Protein AF-A0A538DJV8-F1 (afdb_monomer)

Foldseek 3Di:
DADADPVQQKDWDADPVRDIAIEGQQQAPPSQDDDPDDGPFDWDFDWDDDDPNIHTHNIHTDPDPDPPPPPPPPPPDD

Sequence (78 aa):
MIWFNNAKDLGFIATAAGERLSVQGSDFDGGGRPQGRCGGRVVAFRVIGEGPDARAVDVVFVDEPPPRRARSHRSTAR

Radius of gyration: 17.48 Å; Cα contacts (8 Å, |Δi|>4): 118; chains: 1; bounding box: 47×51×28 Å

Mean predicted aligned error: 9.11 Å

Solvent-accessible surface area (backbone atoms only — not com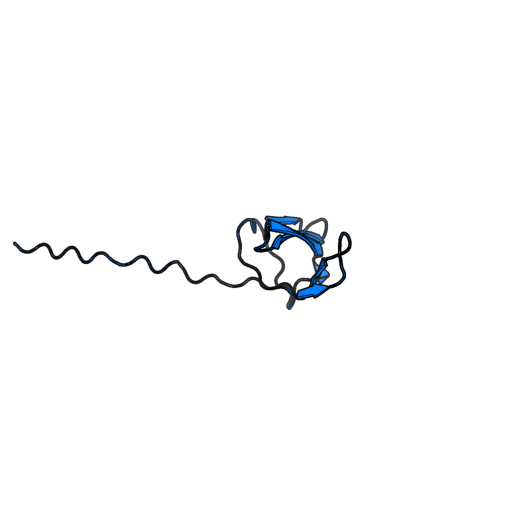parable to full-atom values): 4822 Å² total; per-residue (Å²): 49,55,44,66,40,77,94,74,37,40,32,35,33,58,47,97,89,71,46,77,29,45,32,44,57,86,25,24,46,96,72,55,64,76,79,72,89,43,57,76,40,54,58,49,64,43,79,44,76,65,77,94,69,29,30,42,30,66,27,37,75,49,85,74,73,76,78,81,73,76,78,79,78,75,80,77,85,128

Structure (mmCIF, N/CA/C/O backbone):
data_AF-A0A538DJV8-F1
#
_entry.id   AF-A0A538DJV8-F1
#
loop_
_atom_site.group_PDB
_atom_site.id
_atom_site.type_symbol
_atom_site.label_atom_id
_atom_site.label_alt_id
_atom_site.label_comp_id
_atom_site.label_asym_id
_atom_site.label_entity_id
_atom_site.label_seq_id
_atom_site.pdbx_PDB_ins_code
_atom_site.Cartn_x
_atom_site.Cartn_y
_atom_site.Cartn_z
_atom_site.occupancy
_atom_site.B_iso_or_equiv
_atom_site.auth_seq_id
_atom_site.auth_comp_id
_atom_site.auth_asym_id
_atom_site.auth_atom_id
_atom_site.pdbx_PDB_model_num
ATOM 1 N N . MET A 1 1 ? -4.368 -3.372 0.829 1.00 89.19 1 MET A N 1
ATOM 2 C CA . MET A 1 1 ? -3.762 -2.400 -0.111 1.00 89.19 1 MET A CA 1
ATOM 3 C C . MET A 1 1 ? -4.848 -1.555 -0.770 1.00 89.19 1 MET A C 1
ATOM 5 O O . MET A 1 1 ? -5.846 -2.122 -1.203 1.00 89.19 1 MET A O 1
ATOM 9 N N . ILE A 1 2 ? -4.686 -0.227 -0.842 1.00 92.94 2 ILE A N 1
ATOM 10 C CA . ILE A 1 2 ? -5.665 0.668 -1.496 1.00 92.94 2 ILE A CA 1
ATOM 11 C C . ILE A 1 2 ? -5.263 0.904 -2.951 1.00 92.94 2 ILE A C 1
ATOM 13 O O . ILE A 1 2 ? -6.045 0.647 -3.863 1.00 92.94 2 ILE A O 1
ATOM 17 N N . TRP A 1 3 ? -4.038 1.382 -3.166 1.00 93.25 3 TRP A N 1
ATOM 18 C CA . TRP A 1 3 ? -3.476 1.634 -4.489 1.00 93.25 3 TRP A CA 1
ATOM 19 C C . TRP A 1 3 ? -1.957 1.797 -4.406 1.00 93.25 3 TRP A C 1
ATOM 21 O O . TRP A 1 3 ? -1.413 2.128 -3.352 1.00 93.25 3 TRP A O 1
ATOM 31 N N . PHE A 1 4 ? -1.287 1.608 -5.540 1.00 92.56 4 PHE A N 1
ATOM 32 C CA . PHE A 1 4 ? 0.135 1.880 -5.705 1.00 92.56 4 PHE A CA 1
ATOM 33 C C . PHE A 1 4 ? 0.398 2.427 -7.104 1.00 92.56 4 PHE A C 1
ATOM 35 O O . PHE A 1 4 ? -0.120 1.903 -8.092 1.00 92.56 4 PHE A O 1
ATOM 42 N N . ASN A 1 5 ? 1.185 3.494 -7.183 1.00 92.38 5 ASN A N 1
ATOM 43 C CA . ASN A 1 5 ? 1.630 4.089 -8.429 1.00 92.38 5 ASN A CA 1
ATOM 44 C C . ASN A 1 5 ? 3.097 3.723 -8.660 1.00 92.38 5 ASN A C 1
ATOM 46 O O . ASN A 1 5 ? 3.989 4.314 -8.059 1.00 92.38 5 ASN A O 1
ATOM 50 N N . ASN A 1 6 ? 3.328 2.795 -9.588 1.00 89.00 6 ASN A N 1
ATOM 51 C CA . ASN A 1 6 ? 4.667 2.329 -9.948 1.00 89.00 6 ASN A CA 1
ATOM 52 C C . ASN A 1 6 ? 5.569 3.436 -10.519 1.00 89.00 6 ASN A C 1
ATOM 54 O O . ASN A 1 6 ? 6.768 3.415 -10.283 1.00 89.00 6 ASN A O 1
ATOM 58 N N . ALA A 1 7 ? 5.014 4.420 -11.235 1.00 90.69 7 ALA A N 1
ATOM 59 C CA . ALA A 1 7 ? 5.807 5.510 -11.806 1.00 90.69 7 ALA A CA 1
ATOM 60 C C . ALA A 1 7 ? 6.282 6.515 -10.744 1.00 90.69 7 ALA A C 1
ATOM 62 O O . ALA A 1 7 ? 7.311 7.157 -10.922 1.00 90.69 7 ALA A O 1
ATOM 63 N N . LYS A 1 8 ? 5.525 6.664 -9.650 1.00 91.81 8 LYS A N 1
ATOM 64 C CA . LYS A 1 8 ? 5.862 7.554 -8.524 1.00 91.81 8 LYS A CA 1
ATOM 65 C C . LYS A 1 8 ? 6.490 6.824 -7.337 1.00 91.81 8 LYS A C 1
ATOM 67 O O . LYS A 1 8 ? 6.824 7.470 -6.352 1.00 91.81 8 LYS A O 1
ATOM 72 N N . ASP A 1 9 ? 6.583 5.501 -7.418 1.00 91.56 9 ASP A N 1
ATOM 73 C CA . ASP A 1 9 ? 7.027 4.606 -6.352 1.00 91.56 9 ASP A CA 1
ATOM 74 C C . ASP A 1 9 ? 6.336 4.856 -5.000 1.00 91.56 9 ASP A C 1
ATOM 76 O O . ASP A 1 9 ? 6.950 4.765 -3.941 1.00 91.56 9 ASP A O 1
ATOM 80 N N . LEU A 1 10 ? 5.042 5.192 -5.050 1.00 92.31 10 LEU A N 1
ATOM 81 C CA . LEU A 1 10 ? 4.246 5.621 -3.901 1.00 92.31 10 LEU A CA 1
ATOM 82 C C . LEU A 1 10 ? 2.870 4.958 -3.918 1.00 92.31 10 LEU A C 1
ATOM 84 O O . LEU A 1 10 ? 2.221 4.869 -4.963 1.00 92.31 10 LEU A O 1
ATOM 88 N N . GLY A 1 11 ? 2.385 4.561 -2.748 1.00 93.31 11 GLY A N 1
ATOM 89 C CA . GLY A 1 11 ? 1.034 4.056 -2.560 1.00 93.31 11 GLY A CA 1
ATOM 90 C C . GLY A 1 11 ? 0.532 4.199 -1.133 1.00 93.31 11 GLY A C 1
ATOM 91 O O . GLY A 1 11 ? 1.175 4.808 -0.277 1.00 93.31 11 GLY A O 1
ATOM 92 N N . PHE A 1 12 ? -0.639 3.613 -0.898 1.00 94.19 12 PHE A N 1
ATOM 93 C CA . PHE A 1 12 ? -1.278 3.593 0.413 1.00 94.19 12 PHE A CA 1
ATOM 94 C C . PHE A 1 12 ? -1.896 2.236 0.727 1.00 94.19 12 PHE A C 1
ATOM 96 O O . PHE A 1 12 ? -2.525 1.584 -0.118 1.00 94.19 12 PHE A O 1
ATOM 103 N N . ILE A 1 13 ? -1.784 1.855 1.994 1.00 93.44 13 ILE A N 1
ATOM 104 C CA . ILE A 1 13 ? -2.391 0.660 2.572 1.00 93.44 13 ILE A CA 1
ATOM 105 C C . ILE A 1 13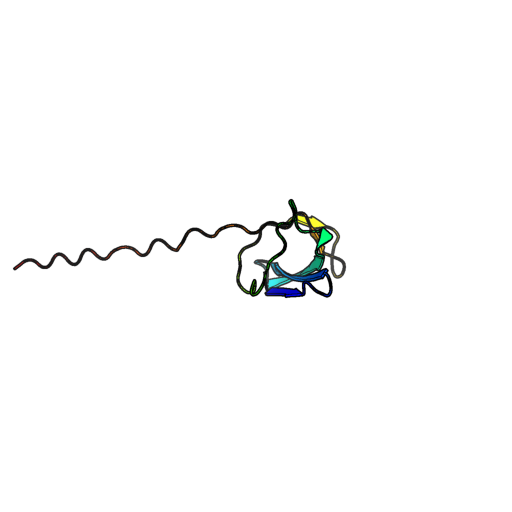 ? -3.437 1.102 3.595 1.00 93.44 13 ILE A C 1
ATOM 107 O O . ILE A 1 13 ? -3.243 2.079 4.312 1.00 93.44 13 ILE A O 1
ATOM 111 N N . ALA A 1 14 ? -4.561 0.388 3.631 1.00 92.12 14 ALA A N 1
ATOM 112 C CA . ALA A 1 14 ? -5.545 0.516 4.695 1.00 92.12 14 ALA A CA 1
ATOM 113 C C . ALA A 1 14 ? -5.223 -0.512 5.782 1.00 92.12 14 ALA A C 1
ATOM 115 O O . ALA A 1 14 ? -5.025 -1.688 5.457 1.00 92.12 14 ALA A O 1
ATOM 116 N N . THR A 1 15 ? -5.181 -0.079 7.038 1.00 89.00 15 THR A N 1
ATOM 117 C CA . THR A 1 15 ? -5.110 -0.978 8.194 1.00 89.00 15 THR A CA 1
ATOM 118 C C . THR A 1 15 ? -6.500 -1.533 8.511 1.00 89.00 15 THR A C 1
ATOM 120 O O . THR A 1 15 ? -7.518 -0.995 8.068 1.00 89.00 15 THR A O 1
ATOM 123 N N . ALA A 1 16 ? -6.564 -2.604 9.305 1.00 85.06 16 ALA A N 1
ATOM 124 C CA . ALA A 1 16 ? -7.838 -3.152 9.777 1.00 85.06 16 ALA A CA 1
ATOM 125 C C . ALA A 1 16 ? -8.632 -2.155 10.647 1.00 85.06 16 ALA A C 1
ATOM 127 O O . ALA A 1 16 ? -9.856 -2.222 10.688 1.00 85.06 16 ALA A O 1
ATOM 128 N N . ALA A 1 17 ? -7.946 -1.206 11.292 1.00 86.06 17 ALA A N 1
ATOM 129 C CA . ALA A 1 17 ? -8.561 -0.115 12.047 1.00 86.06 17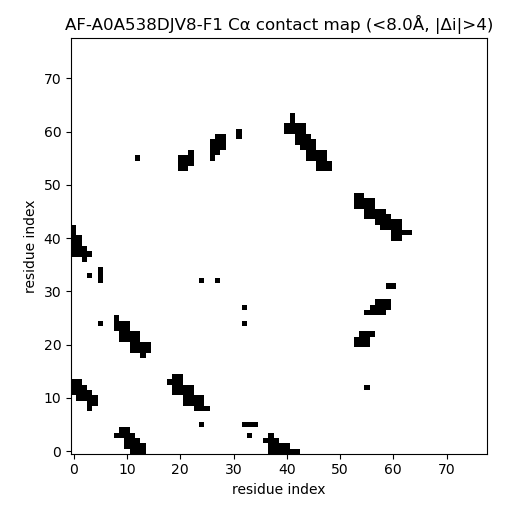 ALA A CA 1
ATOM 130 C C . ALA A 1 17 ? -9.108 1.015 11.147 1.00 86.06 17 ALA A C 1
ATOM 132 O O . ALA A 1 17 ? -9.718 1.957 11.642 1.00 86.06 17 ALA A O 1
ATOM 133 N N . GLY A 1 18 ? -8.906 0.931 9.825 1.00 85.44 18 GLY A N 1
ATOM 134 C CA . GLY A 1 18 ? -9.337 1.945 8.860 1.00 85.44 18 GLY A CA 1
ATOM 135 C C . GLY A 1 18 ? -8.339 3.088 8.656 1.00 85.44 18 GLY A C 1
ATOM 136 O O . GLY A 1 18 ? -8.628 4.029 7.915 1.00 85.44 18 GLY A O 1
ATOM 137 N N . GLU A 1 19 ? -7.157 3.010 9.267 1.00 89.31 19 GLU A N 1
ATOM 138 C CA . GLU A 1 19 ? -6.099 4.005 9.097 1.00 89.31 19 GLU A CA 1
ATOM 139 C C . GLU A 1 19 ? -5.408 3.841 7.745 1.00 89.31 19 GLU A C 1
ATOM 141 O O . GLU A 1 19 ? -5.414 2.766 7.136 1.00 89.31 19 GLU A O 1
ATOM 146 N N . ARG A 1 20 ? -4.791 4.923 7.266 1.00 92.31 20 ARG A N 1
ATOM 147 C CA . ARG A 1 20 ? -4.060 4.934 6.000 1.00 92.31 20 ARG A CA 1
ATOM 148 C C . ARG A 1 20 ? -2.584 5.118 6.267 1.00 92.31 20 ARG A C 1
ATOM 150 O O . ARG A 1 20 ? -2.180 6.151 6.784 1.00 92.31 20 ARG A O 1
ATOM 157 N N . LEU A 1 21 ? -1.798 4.144 5.834 1.00 93.19 21 LEU A N 1
ATOM 158 C CA . LEU A 1 21 ? -0.347 4.199 5.909 1.00 93.19 21 LEU A CA 1
ATOM 159 C C . LEU A 1 21 ? 0.226 4.414 4.517 1.00 93.19 21 LEU A C 1
ATOM 161 O O . LEU A 1 21 ? -0.202 3.769 3.552 1.00 93.19 21 LEU A O 1
ATOM 1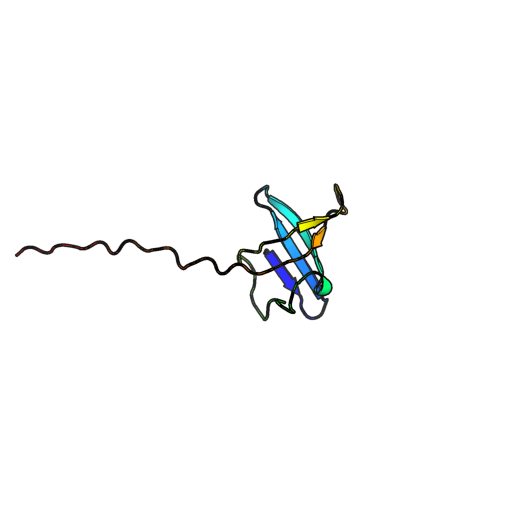65 N N . SER A 1 22 ? 1.185 5.331 4.425 1.00 92.94 22 SER A N 1
ATOM 166 C CA . SER A 1 22 ? 1.973 5.509 3.211 1.00 92.94 22 SER A CA 1
ATOM 167 C C . SER A 1 22 ? 2.927 4.326 3.030 1.00 92.94 22 SER A C 1
A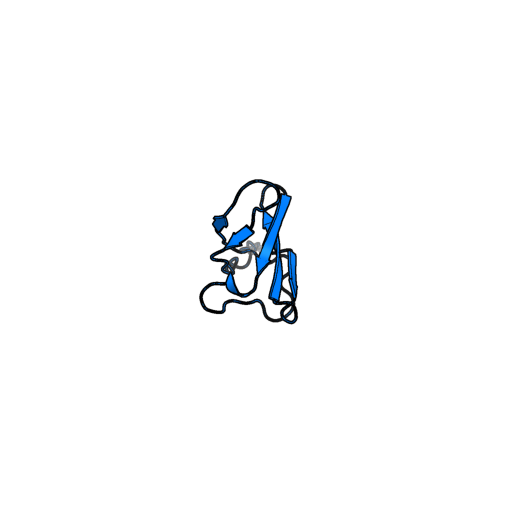TOM 169 O O . SER A 1 22 ? 3.386 3.726 4.004 1.00 92.94 22 SER A O 1
ATOM 171 N N . VAL A 1 23 ? 3.189 3.967 1.775 1.00 92.94 23 VAL A N 1
ATOM 172 C CA . VAL A 1 23 ? 4.166 2.939 1.397 1.00 92.94 23 VAL A CA 1
ATOM 173 C C . VAL A 1 23 ? 4.923 3.409 0.159 1.00 92.94 23 VAL A C 1
ATOM 175 O O . VAL A 1 23 ? 4.312 3.923 -0.782 1.00 92.94 23 VAL A O 1
ATOM 178 N N . GLN A 1 24 ? 6.242 3.246 0.144 1.00 92.56 24 GLN A N 1
ATOM 179 C CA . GLN A 1 24 ? 7.083 3.490 -1.028 1.00 92.56 24 GLN A CA 1
ATOM 180 C C . GLN A 1 24 ? 7.483 2.169 -1.683 1.00 92.56 24 GLN A C 1
ATOM 182 O O . GLN A 1 24 ? 7.413 1.105 -1.076 1.00 92.56 24 GLN A O 1
ATOM 187 N N . GLY A 1 25 ? 7.934 2.196 -2.934 1.00 88.94 25 GLY A N 1
ATOM 188 C CA . GLY A 1 25 ? 8.335 0.959 -3.608 1.00 88.94 25 GLY A CA 1
ATOM 189 C C . GLY A 1 25 ? 9.549 0.267 -2.999 1.00 88.94 25 GLY A C 1
ATOM 190 O O . GLY A 1 25 ? 9.705 -0.942 -3.176 1.00 88.94 25 GLY A O 1
ATOM 191 N N . SER A 1 26 ? 10.409 1.001 -2.291 1.00 89.81 26 SER A N 1
ATOM 192 C CA . SER A 1 26 ? 11.518 0.432 -1.516 1.00 89.81 26 SER A CA 1
ATOM 193 C C . SER A 1 26 ? 11.054 -0.398 -0.320 1.00 89.81 26 SER A C 1
ATOM 195 O O . SER A 1 26 ? 11.833 -1.184 0.199 1.00 89.81 26 SER A O 1
ATOM 197 N N . ASP A 1 27 ? 9.805 -0.220 0.113 1.00 91.00 27 ASP A N 1
ATOM 198 C CA . ASP A 1 27 ? 9.245 -0.904 1.278 1.00 91.00 27 ASP A CA 1
ATOM 199 C C . ASP A 1 27 ? 8.694 -2.288 0.942 1.00 91.00 27 ASP A C 1
ATOM 201 O O . ASP A 1 27 ? 8.306 -3.019 1.848 1.00 91.00 27 ASP A O 1
ATOM 205 N N . PHE A 1 28 ? 8.620 -2.643 -0.345 1.00 88.94 28 PHE A N 1
ATOM 206 C CA . PHE A 1 28 ? 8.211 -3.977 -0.770 1.00 88.94 28 PHE A CA 1
ATOM 207 C C . PHE A 1 28 ? 9.402 -4.920 -0.716 1.00 88.94 28 PHE A C 1
ATOM 209 O O . PHE A 1 28 ? 10.368 -4.750 -1.465 1.00 88.94 28 PHE A O 1
ATOM 216 N N . ASP A 1 29 ? 9.297 -5.944 0.124 1.00 84.25 29 ASP A N 1
ATOM 217 C CA . ASP A 1 29 ? 10.344 -6.948 0.247 1.00 84.25 29 ASP A CA 1
ATOM 218 C C . ASP A 1 29 ? 10.413 -7.839 -1.011 1.00 84.25 29 ASP A C 1
ATOM 220 O O . ASP A 1 29 ? 9.416 -8.066 -1.709 1.00 84.25 29 ASP A O 1
ATOM 224 N N . GLY A 1 30 ? 11.620 -8.301 -1.346 1.00 73.44 30 GLY A N 1
ATOM 225 C CA . GLY A 1 30 ? 11.876 -9.240 -2.444 1.00 73.44 30 GLY A CA 1
ATOM 226 C C . GLY A 1 30 ? 11.470 -8.765 -3.847 1.00 73.44 30 GLY A C 1
ATOM 227 O O . GLY A 1 30 ? 11.317 -9.588 -4.747 1.00 73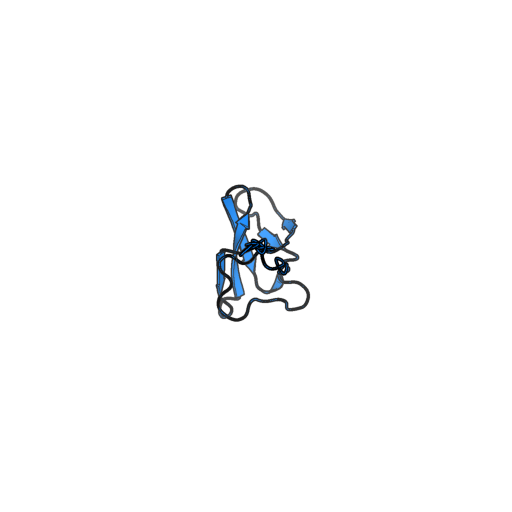.44 30 GLY A O 1
ATOM 228 N N . GLY A 1 31 ? 11.251 -7.461 -4.058 1.00 70.00 31 GLY A N 1
ATOM 229 C CA . GLY A 1 31 ? 10.763 -6.941 -5.340 1.00 70.00 31 GLY A CA 1
ATOM 230 C C . GLY A 1 31 ? 9.281 -7.234 -5.603 1.00 70.00 31 GLY A C 1
ATOM 231 O O . GLY A 1 31 ? 8.830 -7.121 -6.743 1.00 70.00 31 GLY A O 1
ATOM 232 N N . GLY A 1 32 ? 8.504 -7.555 -4.562 1.00 77.56 32 GLY A N 1
ATOM 233 C CA . GLY A 1 32 ? 7.069 -7.862 -4.621 1.00 77.56 32 GLY A CA 1
ATOM 234 C C . GLY A 1 32 ? 6.155 -6.677 -4.960 1.00 77.56 32 GLY A C 1
ATOM 235 O O . GLY A 1 32 ? 5.003 -6.643 -4.526 1.00 77.56 32 GLY A O 1
ATOM 236 N N . ARG A 1 33 ? 6.643 -5.686 -5.715 1.00 84.00 33 ARG A N 1
ATOM 237 C CA . ARG A 1 33 ? 5.869 -4.508 -6.117 1.00 84.00 33 ARG A CA 1
ATOM 238 C C . ARG A 1 33 ? 4.659 -4.936 -6.954 1.00 84.00 33 ARG A C 1
ATOM 240 O O . ARG A 1 33 ? 4.785 -5.770 -7.855 1.00 84.00 33 ARG A O 1
ATOM 247 N N . PRO A 1 34 ? 3.472 -4.363 -6.704 1.00 84.56 34 PRO A N 1
ATOM 248 C CA . PRO A 1 34 ? 2.287 -4.728 -7.457 1.00 84.56 34 PRO A CA 1
ATOM 249 C C . PRO A 1 34 ? 2.375 -4.229 -8.898 1.00 84.56 34 PRO A C 1
ATOM 251 O O . PRO A 1 34 ? 2.431 -3.026 -9.157 1.00 84.56 34 PRO A O 1
ATOM 254 N N . GLN A 1 35 ? 2.267 -5.152 -9.846 1.00 83.31 35 GLN A N 1
ATOM 255 C CA . GLN A 1 35 ? 2.076 -4.813 -11.250 1.00 83.31 35 GLN A CA 1
ATOM 256 C C . GLN A 1 35 ? 0.574 -4.703 -11.546 1.00 83.31 35 GLN A C 1
ATOM 258 O O . GLN A 1 35 ? -0.190 -5.642 -11.326 1.00 83.31 35 GLN A O 1
ATOM 263 N N . GLY A 1 36 ? 0.130 -3.537 -12.019 1.00 84.50 36 GLY A N 1
ATOM 264 C CA . GLY A 1 36 ? -1.279 -3.293 -12.342 1.00 84.50 36 GLY A CA 1
ATOM 265 C C . GLY A 1 36 ? -2.180 -3.065 -11.118 1.00 84.50 36 GLY A C 1
ATOM 266 O O . GLY A 1 36 ? -1.805 -2.386 -10.161 1.00 84.50 36 GLY A O 1
ATOM 267 N N . ARG A 1 37 ? -3.423 -3.567 -11.170 1.00 86.00 37 ARG A N 1
ATOM 268 C CA . ARG A 1 37 ? -4.438 -3.314 -10.131 1.00 86.00 37 ARG A CA 1
ATOM 269 C C . ARG A 1 37 ? -4.109 -4.085 -8.849 1.00 86.00 37 ARG A C 1
ATOM 271 O O . ARG A 1 37 ? -4.077 -5.309 -8.848 1.00 86.00 37 ARG A O 1
ATOM 278 N N . CYS A 1 38 ? -3.935 -3.365 -7.743 1.00 88.56 38 CYS A N 1
ATOM 279 C CA . CYS A 1 38 ? -3.683 -3.945 -6.418 1.00 88.56 38 CYS A CA 1
ATOM 280 C C . CYS A 1 38 ? -4.673 -3.506 -5.332 1.00 88.56 38 CYS A C 1
ATOM 282 O O . CYS A 1 38 ? -4.536 -3.916 -4.178 1.00 88.56 38 CYS A O 1
ATOM 284 N N . GLY A 1 39 ? -5.667 -2.688 -5.685 1.00 89.19 39 GLY A N 1
ATOM 285 C CA . GLY A 1 39 ? -6.707 -2.274 -4.748 1.00 89.19 39 GLY A CA 1
ATOM 286 C C . GLY A 1 39 ? -7.510 -3.471 -4.250 1.00 89.19 39 GLY A C 1
ATOM 287 O O . GLY A 1 39 ? -7.930 -4.310 -5.043 1.00 89.19 39 GLY A O 1
ATOM 288 N N . GLY A 1 40 ? -7.677 -3.562 -2.932 1.00 87.50 40 GLY A N 1
ATOM 289 C CA . GLY A 1 40 ? -8.377 -4.661 -2.266 1.00 87.50 40 GLY A CA 1
ATOM 290 C C . GLY A 1 40 ? -7.513 -5.888 -1.965 1.00 87.50 40 GLY A C 1
ATOM 291 O O . GLY A 1 40 ? -7.977 -6.774 -1.260 1.00 87.50 40 GLY A O 1
ATOM 292 N N . ARG A 1 41 ? -6.254 -5.950 -2.425 1.00 88.50 41 ARG A N 1
ATOM 293 C CA . ARG A 1 41 ? -5.364 -7.074 -2.087 1.00 88.50 41 ARG A CA 1
ATOM 294 C C . ARG A 1 41 ? -4.925 -7.014 -0.625 1.00 88.50 41 ARG A C 1
ATOM 296 O O . ARG A 1 41 ? -4.571 -5.936 -0.127 1.00 88.50 41 ARG A O 1
ATOM 303 N N . VAL A 1 42 ? -4.899 -8.172 0.030 1.00 89.44 42 VAL A N 1
ATOM 304 C CA . VAL A 1 42 ? -4.355 -8.335 1.380 1.00 89.44 42 VAL A CA 1
ATOM 305 C C . VAL A 1 42 ? -2.830 -8.276 1.327 1.00 89.44 42 VAL A C 1
ATOM 307 O O . VAL A 1 42 ? -2.189 -8.834 0.435 1.00 89.44 42 VAL A O 1
ATOM 310 N N . VAL A 1 43 ? -2.255 -7.536 2.269 1.00 89.88 43 VAL A N 1
ATOM 311 C CA . VAL A 1 43 ? -0.810 -7.361 2.419 1.00 89.88 43 VAL A CA 1
ATOM 312 C C . VAL A 1 43 ? -0.454 -7.515 3.889 1.00 89.88 43 VAL A C 1
ATOM 314 O O . VAL A 1 43 ? -1.193 -7.032 4.749 1.00 89.88 43 VAL A O 1
ATOM 317 N N . ALA A 1 44 ? 0.664 -8.172 4.164 1.00 90.88 44 ALA A N 1
ATOM 318 C CA . ALA A 1 44 ? 1.311 -8.131 5.464 1.00 90.88 44 ALA A CA 1
ATOM 319 C C . ALA A 1 44 ? 2.391 -7.048 5.424 1.00 90.88 44 ALA A C 1
ATOM 321 O O . ALA A 1 44 ? 3.032 -6.846 4.394 1.00 90.88 44 ALA A O 1
ATOM 322 N N . PHE A 1 45 ? 2.536 -6.311 6.519 1.00 92.38 45 PHE A N 1
ATOM 323 C CA . PHE A 1 45 ? 3.476 -5.201 6.635 1.00 92.38 45 PHE A CA 1
ATOM 324 C C . PHE A 1 45 ? 3.816 -4.959 8.103 1.00 92.38 45 PHE A C 1
ATOM 326 O O . PHE A 1 45 ? 3.064 -5.342 9.004 1.00 92.38 45 PHE A O 1
ATOM 333 N N . ARG A 1 46 ? 4.929 -4.273 8.336 1.00 92.31 46 ARG A N 1
ATOM 334 C CA . ARG A 1 46 ? 5.296 -3.695 9.626 1.00 92.31 46 ARG A CA 1
ATOM 335 C C . ARG A 1 46 ? 5.055 -2.190 9.586 1.00 92.31 46 ARG A C 1
ATOM 337 O O . ARG A 1 46 ? 5.238 -1.561 8.552 1.00 92.31 46 ARG A O 1
ATOM 344 N N . VAL A 1 47 ? 4.642 -1.609 10.706 1.00 92.38 47 VAL A N 1
ATOM 345 C CA . VAL A 1 47 ? 4.519 -0.153 10.844 1.00 92.38 47 VAL A CA 1
ATOM 346 C C . VAL A 1 47 ? 5.757 0.378 11.546 1.00 92.38 47 VAL A C 1
ATOM 348 O O . VAL A 1 47 ? 6.178 -0.186 12.556 1.00 92.38 47 VAL A O 1
ATOM 351 N N . ILE A 1 48 ? 6.333 1.447 11.009 1.00 92.31 48 ILE A N 1
ATOM 352 C CA . ILE A 1 48 ? 7.378 2.232 11.666 1.00 92.31 4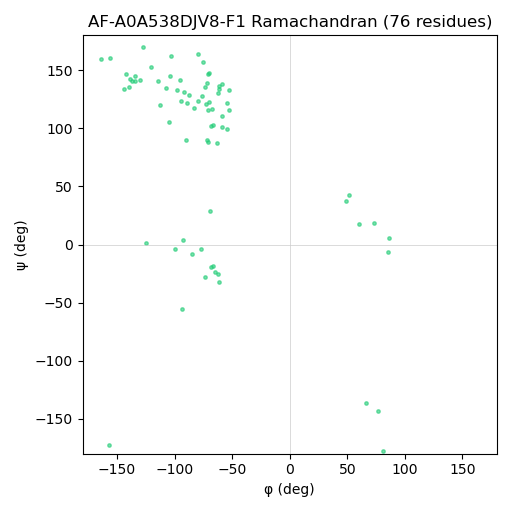8 ILE A CA 1
ATOM 353 C C . ILE A 1 48 ? 6.913 3.679 11.825 1.00 92.31 48 ILE A C 1
ATOM 355 O O . ILE A 1 48 ? 6.116 4.171 11.024 1.00 92.31 48 ILE A O 1
ATOM 359 N N . GLY A 1 49 ? 7.439 4.356 12.845 1.00 88.88 49 GLY A N 1
ATOM 360 C CA . GLY A 1 49 ? 6.996 5.697 13.228 1.00 88.88 49 GLY A CA 1
ATOM 361 C C . GLY A 1 49 ? 5.720 5.681 14.072 1.00 88.88 49 GLY A C 1
ATOM 362 O O . GLY A 1 49 ? 5.196 4.622 14.414 1.00 88.88 49 GLY A O 1
ATOM 363 N N . GLU A 1 50 ? 5.234 6.870 14.418 1.00 84.94 50 GLU A N 1
ATOM 364 C CA . GLU A 1 50 ? 4.030 7.061 15.227 1.00 84.94 50 GLU A CA 1
ATOM 365 C C . GLU A 1 50 ? 3.237 8.270 14.714 1.00 84.94 50 GLU A C 1
ATOM 367 O O . GLU A 1 50 ? 3.805 9.244 14.216 1.00 84.94 50 GLU A O 1
ATOM 372 N N . GLY A 1 51 ? 1.908 8.201 14.816 1.00 82.88 51 GLY A N 1
ATOM 373 C CA . GLY A 1 51 ? 1.018 9.287 14.414 1.00 82.88 51 GLY A CA 1
ATOM 374 C C . GLY A 1 51 ? 1.031 9.557 12.897 1.00 82.88 51 GLY A C 1
ATOM 375 O O . GLY A 1 51 ? 0.960 8.614 12.110 1.00 82.88 51 GLY A O 1
ATOM 376 N N . PRO A 1 52 ? 1.065 10.827 12.455 1.00 81.06 52 PRO A N 1
ATOM 377 C CA . PRO A 1 52 ? 0.908 11.194 11.043 1.00 81.06 52 PRO A CA 1
ATOM 378 C C . PRO A 1 52 ? 2.082 10.767 10.149 1.00 81.06 52 PRO A C 1
ATOM 380 O O . PRO A 1 52 ? 1.907 10.662 8.936 1.00 81.06 52 PRO A O 1
ATOM 383 N N . ASP A 1 53 ? 3.244 10.486 10.742 1.00 84.62 53 ASP A N 1
ATOM 384 C CA . ASP A 1 53 ? 4.449 10.048 10.030 1.00 84.62 53 ASP A CA 1
ATOM 385 C C . ASP A 1 53 ? 4.567 8.516 9.956 1.00 84.62 53 ASP A C 1
ATOM 387 O O . ASP A 1 53 ? 5.559 7.983 9.451 1.00 84.62 53 ASP A O 1
ATOM 391 N N . ALA A 1 54 ? 3.560 7.788 10.455 1.00 89.75 54 ALA A N 1
ATOM 392 C CA . ALA A 1 54 ? 3.542 6.336 10.412 1.00 89.75 54 ALA A CA 1
ATOM 393 C C . ALA A 1 54 ? 3.565 5.815 8.963 1.00 89.75 54 ALA A C 1
ATOM 395 O O . ALA A 1 54 ? 2.810 6.251 8.082 1.00 89.75 54 ALA A O 1
ATOM 396 N N . ARG A 1 55 ? 4.429 4.829 8.721 1.00 91.62 55 ARG A N 1
ATOM 397 C CA . ARG A 1 55 ? 4.689 4.263 7.394 1.00 91.62 55 ARG A CA 1
ATOM 398 C C . ARG A 1 55 ? 4.712 2.743 7.439 1.00 91.62 55 ARG A C 1
ATOM 400 O O . ARG A 1 55 ? 5.170 2.149 8.413 1.00 91.62 55 ARG A O 1
ATOM 407 N N . ALA A 1 56 ? 4.232 2.119 6.367 1.00 92.81 56 ALA A N 1
ATOM 408 C CA . ALA A 1 56 ? 4.304 0.676 6.186 1.00 92.81 56 ALA A CA 1
ATOM 409 C C . ALA A 1 56 ? 5.634 0.271 5.525 1.00 92.81 56 ALA A C 1
ATOM 411 O O . ALA A 1 56 ? 5.983 0.798 4.472 1.00 92.81 56 ALA A O 1
ATOM 412 N N . VAL A 1 57 ? 6.340 -0.681 6.136 1.00 93.06 57 VAL A N 1
ATOM 413 C CA . VAL A 1 57 ? 7.593 -1.292 5.662 1.00 93.06 57 VAL A CA 1
ATOM 414 C C . VAL A 1 57 ? 7.489 -2.815 5.642 1.00 93.06 57 VAL A C 1
ATOM 416 O O . VAL A 1 57 ? 6.517 -3.372 6.160 1.00 93.06 57 VAL A O 1
ATOM 419 N N . ASP A 1 58 ? 8.474 -3.487 5.042 1.00 92.62 58 ASP A N 1
ATOM 420 C CA . ASP A 1 58 ? 8.515 -4.949 4.888 1.00 92.62 58 ASP A CA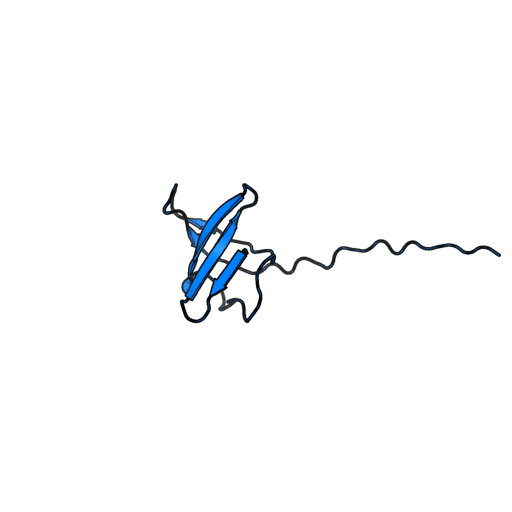 1
ATOM 421 C C . ASP A 1 58 ? 7.205 -5.495 4.276 1.00 92.62 58 ASP A C 1
ATOM 423 O O . ASP A 1 58 ? 6.612 -6.466 4.750 1.00 92.62 58 ASP A O 1
ATOM 427 N N . VAL A 1 59 ? 6.687 -4.796 3.262 1.00 91.81 59 VAL A N 1
ATOM 428 C CA . VAL A 1 59 ? 5.368 -5.050 2.681 1.00 91.81 59 VAL A CA 1
ATOM 429 C C . VAL A 1 59 ? 5.430 -6.236 1.731 1.00 91.81 59 VAL A C 1
ATOM 431 O O . VAL A 1 59 ? 6.142 -6.216 0.727 1.00 91.81 59 VAL A O 1
ATOM 434 N N . VAL A 1 60 ? 4.597 -7.238 1.998 1.00 91.31 60 VAL A N 1
ATOM 435 C CA . VAL A 1 60 ? 4.448 -8.432 1.162 1.00 91.31 60 VAL A CA 1
ATOM 436 C C . VAL A 1 60 ? 2.979 -8.698 0.856 1.00 91.31 60 VAL A C 1
ATOM 438 O O . VAL A 1 60 ? 2.097 -8.517 1.699 1.00 91.31 60 VAL A O 1
ATOM 441 N N . PHE A 1 61 ? 2.689 -9.132 -0.370 1.00 88.38 61 PHE A N 1
ATOM 442 C CA . PHE A 1 61 ? 1.347 -9.587 -0.726 1.00 88.38 61 PHE A CA 1
ATOM 443 C C . PHE A 1 61 ? 1.112 -10.977 -0.153 1.00 88.38 61 PHE A C 1
ATOM 445 O O . PHE A 1 61 ? 1.904 -11.886 -0.379 1.00 88.38 61 PHE A O 1
ATOM 452 N N . VAL A 1 62 ? 0.003 -11.132 0.565 1.00 85.88 62 VAL A N 1
ATOM 453 C CA . VAL A 1 62 ? -0.444 -12.440 1.035 1.00 85.88 62 VAL A CA 1
ATOM 454 C C . VAL A 1 62 ? -1.436 -12.954 0.007 1.00 85.88 62 VAL A C 1
ATOM 456 O O . VAL A 1 62 ? -2.424 -12.278 -0.292 1.00 85.88 62 VAL A O 1
ATOM 459 N N . ASP A 1 63 ? -1.171 -14.130 -0.554 1.00 70.94 63 ASP A N 1
ATOM 460 C CA . ASP A 1 63 ? -2.170 -14.825 -1.353 1.00 70.94 63 ASP A CA 1
ATOM 461 C C . ASP A 1 63 ? -3.301 -15.246 -0.418 1.00 70.94 63 ASP A C 1
ATOM 463 O O . ASP A 1 63 ? -3.172 -16.181 0.372 1.00 70.94 63 ASP A O 1
ATOM 467 N N . GLU A 1 64 ? -4.410 -14.513 -0.467 1.00 59.53 64 GLU A N 1
ATOM 468 C CA . GLU A 1 64 ? -5.621 -14.935 0.216 1.00 59.53 64 GLU A CA 1
ATOM 469 C C . GLU A 1 64 ? -6.125 -16.199 -0.494 1.00 59.53 64 GLU A C 1
ATOM 471 O O . GLU A 1 64 ? -6.425 -16.144 -1.695 1.00 59.53 64 GLU A O 1
ATOM 476 N N . PRO A 1 65 ? -6.174 -17.362 0.186 1.00 53.94 65 PRO A N 1
ATOM 477 C CA . PRO A 1 65 ? -6.656 -18.574 -0.448 1.00 53.94 65 PRO A CA 1
ATOM 478 C C . PRO A 1 65 ? -8.090 -18.323 -0.926 1.00 53.94 65 PRO A C 1
ATOM 480 O O . PRO A 1 65 ? -8.872 -17.702 -0.197 1.00 53.94 65 PRO A O 1
ATOM 483 N N . PRO A 1 66 ? -8.461 -18.789 -2.135 1.00 55.12 66 PRO A N 1
ATOM 484 C CA . PRO A 1 66 ? -9.791 -18.550 -2.668 1.00 55.12 66 PRO A CA 1
ATOM 485 C C . PRO A 1 66 ? -10.825 -19.001 -1.632 1.00 55.12 66 PRO A C 1
ATOM 487 O O . PRO A 1 66 ? -10.679 -20.099 -1.073 1.00 55.12 66 PRO A O 1
ATOM 490 N N . PRO A 1 67 ? -11.855 -18.182 -1.345 1.00 55.53 67 PRO A N 1
ATOM 491 C CA . PRO A 1 67 ? -12.837 -18.515 -0.330 1.00 55.53 67 PRO A CA 1
ATOM 492 C C . PRO A 1 67 ? -13.410 -19.884 -0.675 1.00 55.53 67 PRO A C 1
ATOM 494 O O . PRO A 1 67 ? -13.905 -20.097 -1.787 1.00 55.53 67 PRO A O 1
ATOM 497 N N . ARG A 1 68 ? -13.284 -20.837 0.256 1.00 60.44 68 ARG A N 1
ATOM 498 C CA . ARG A 1 68 ? -13.785 -22.204 0.096 1.00 60.44 68 ARG A CA 1
ATOM 499 C C . ARG A 1 68 ? -15.302 -22.116 -0.041 1.00 60.44 68 ARG A C 1
ATOM 501 O O . ARG A 1 68 ? -16.025 -22.189 0.946 1.00 60.44 68 ARG A O 1
ATOM 508 N N . ARG A 1 69 ? -15.801 -21.932 -1.266 1.00 58.19 69 ARG A N 1
ATOM 509 C CA . ARG A 1 69 ? -17.224 -22.077 -1.566 1.00 58.19 69 ARG A CA 1
ATOM 510 C C . ARG A 1 69 ? -17.587 -23.503 -1.182 1.00 58.19 69 ARG A C 1
ATOM 512 O O . ARG A 1 69 ? -17.135 -24.452 -1.823 1.00 58.19 69 ARG A O 1
ATOM 519 N N . ALA A 1 70 ? -18.375 -23.648 -0.122 1.00 59.28 70 ALA A N 1
ATOM 520 C CA . ALA A 1 70 ? -19.016 -24.907 0.205 1.00 59.28 70 ALA A CA 1
ATOM 521 C C . ALA A 1 70 ? -19.773 -25.379 -1.045 1.00 59.28 70 ALA A C 1
ATOM 523 O O . ALA A 1 70 ? -20.679 -24.697 -1.527 1.00 59.28 70 ALA A O 1
ATOM 524 N N . ARG A 1 71 ? -19.363 -26.516 -1.619 1.00 62.19 71 ARG A N 1
ATOM 525 C CA . ARG A 1 71 ? -20.147 -27.176 -2.664 1.00 62.19 71 ARG A CA 1
ATOM 526 C C . ARG A 1 71 ? -21.398 -27.703 -1.977 1.00 62.19 71 ARG A C 1
ATOM 528 O O . ARG A 1 71 ? -21.330 -28.713 -1.283 1.00 62.19 71 ARG A O 1
ATOM 535 N N . SER A 1 72 ? -22.521 -27.007 -2.130 1.00 62.41 72 SER A N 1
ATOM 536 C CA . SER A 1 72 ? -23.825 -27.547 -1.763 1.00 62.41 72 SER A CA 1
ATOM 537 C C . SER A 1 72 ? -24.035 -28.822 -2.576 1.00 62.41 72 SER A C 1
ATOM 539 O O . SER A 1 72 ? -24.327 -28.768 -3.769 1.00 62.41 72 SER A O 1
ATOM 541 N N . HIS A 1 73 ? -23.825 -29.976 -1.948 1.00 60.28 73 HIS A N 1
ATOM 542 C CA . HIS A 1 73 ? -24.166 -31.263 -2.529 1.00 60.28 73 HIS A CA 1
ATOM 543 C C . HIS A 1 73 ? -25.692 -31.334 -2.504 1.00 60.28 73 HIS A C 1
ATOM 545 O O . HIS A 1 73 ? -26.294 -31.723 -1.506 1.00 60.28 73 HIS A O 1
ATOM 551 N N . ARG A 1 74 ? -26.342 -30.860 -3.572 1.00 58.09 74 ARG A N 1
ATOM 552 C CA . ARG A 1 74 ? -27.766 -31.109 -3.768 1.00 58.09 74 ARG A CA 1
ATOM 553 C C . ARG A 1 74 ? -27.891 -32.584 -4.122 1.00 58.09 74 ARG A C 1
ATOM 555 O O . ARG A 1 74 ? -27.831 -32.949 -5.292 1.00 58.09 74 ARG A O 1
ATOM 562 N N . SER A 1 75 ? -28.016 -33.423 -3.098 1.00 56.88 7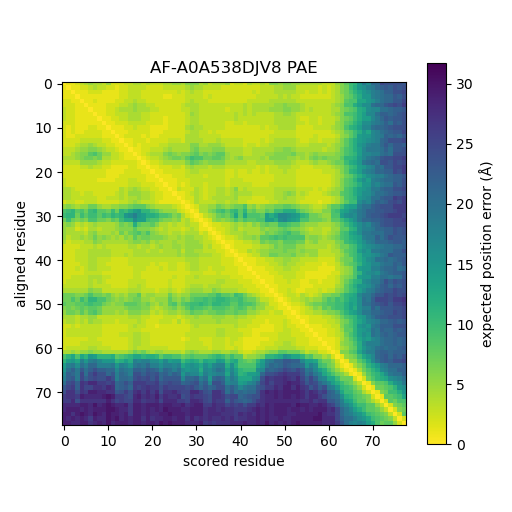5 SER A N 1
ATOM 563 C CA . SER A 1 75 ? -28.558 -34.767 -3.229 1.00 56.88 75 SER A CA 1
ATOM 564 C C . SER A 1 75 ? -29.927 -34.629 -3.888 1.00 56.88 75 SER A C 1
ATOM 566 O O . SER A 1 75 ? -30.917 -34.229 -3.281 1.00 56.88 75 SER A O 1
ATOM 568 N N . THR A 1 76 ? -29.962 -34.871 -5.192 1.00 60.53 76 THR A N 1
ATOM 569 C CA . THR A 1 76 ? -31.214 -35.066 -5.909 1.00 60.53 76 THR A CA 1
ATOM 570 C C . THR A 1 76 ? -31.468 -36.558 -5.842 1.00 60.53 76 THR A C 1
ATOM 572 O O . THR A 1 76 ? -30.967 -37.327 -6.650 1.00 60.53 76 THR A O 1
ATOM 575 N N . ALA A 1 77 ? -32.170 -36.962 -4.786 1.00 50.34 77 ALA A N 1
ATOM 576 C CA . ALA A 1 77 ? -32.834 -38.248 -4.755 1.00 50.34 77 ALA A CA 1
ATOM 577 C C . ALA A 1 77 ? -34.025 -38.169 -5.716 1.00 50.34 77 ALA A C 1
ATOM 579 O O . ALA A 1 77 ? -34.939 -37.372 -5.487 1.00 50.34 77 ALA A O 1
ATOM 580 N N . ARG A 1 78 ? -33.997 -38.967 -6.785 1.00 50.06 78 ARG A N 1
ATOM 581 C CA . ARG A 1 78 ? -35.198 -39.548 -7.384 1.00 50.06 78 ARG A CA 1
ATOM 582 C C . ARG A 1 78 ? -34.849 -40.787 -8.190 1.00 50.06 78 ARG A C 1
ATOM 584 O O . ARG A 1 78 ? -33.820 -40.737 -8.894 1.00 50.06 78 ARG A O 1
#

Nearest PDB structures (foldseek):
  7f3l-assembly1_A  TM=8.236E-01  e=9.136E-02  Homo sapiens
  1wfq-assembly1_A  TM=7.598E-01  e=1.108E-01  Homo sapiens
  2kcm-assembly1_A  TM=7.057E-01  e=1.882E+00  Shewanella oneidensis MR-1
  5okz-assembly2_G  TM=5.122E-01  e=8.692E-01  Saccharomyces cerevisiae S288C
  3fp9-assembly3_K  TM=4.224E-01  e=7.271E+00  Mycobacterium tuberculosis

Secondary structure (DSSP, 8-state):
--EEETTTTEEEEE-TTS-EEEEEGGGBGGG-PPPS--TT--EEEEEESSGGG-EEEEEEE--PPPP-----------

pLDDT: mean 82.57, std 13.19, range [50.06, 94.19]